Protein AF-A0A931L8A1-F1 (afdb_monomer_lite)

Sequence (71 aa):
MGNNWIIDVLDDLQVFARLNDLPSFAGQLEAARAAAIDDIAARRRAGQGATHPARDDAATFAANARARPGP

Secondary structure (DSSP, 8-state):
--TTHHHHHHHHHHHHHHHTT-HHHHHHHHHHHHHHHHHHHHHHHTTS-----SS-HHHHHHHHHHT----

pLDDT: mean 78.87, std 20.2, range [42.28, 98.5]

Structure (mmCIF, N/CA/C/O backbone):
data_AF-A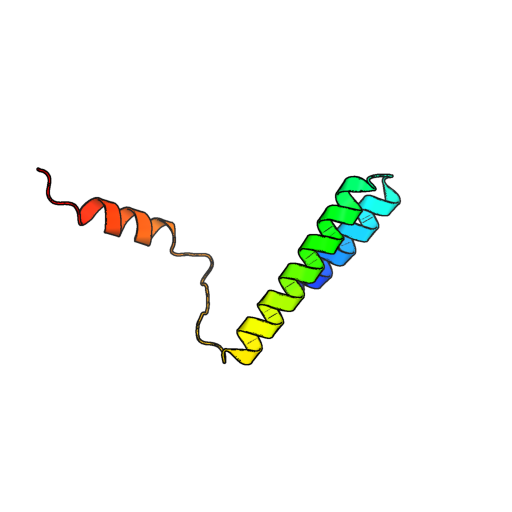0A931L8A1-F1
#
_entry.id   AF-A0A931L8A1-F1
#
loop_
_atom_site.group_PDB
_atom_site.id
_atom_site.type_symbol
_atom_site.label_atom_id
_atom_site.label_alt_id
_atom_site.label_comp_id
_atom_site.label_asym_id
_atom_site.label_entity_id
_atom_site.label_seq_id
_atom_site.pdbx_PDB_ins_code
_atom_site.Cartn_x
_atom_site.Cartn_y
_atom_site.Cartn_z
_atom_site.occupancy
_atom_site.B_iso_or_equiv
_atom_site.auth_seq_id
_atom_site.auth_comp_id
_atom_site.auth_asym_id
_atom_site.auth_atom_id
_atom_site.pdbx_PDB_model_num
ATOM 1 N N . MET A 1 1 ? 16.623 -11.294 -8.089 1.00 50.03 1 MET A N 1
ATOM 2 C CA . MET A 1 1 ? 15.491 -11.516 -7.166 1.00 50.03 1 MET A CA 1
ATOM 3 C C . MET A 1 1 ? 14.818 -10.169 -6.994 1.00 50.03 1 MET A C 1
ATOM 5 O O . MET A 1 1 ? 15.487 -9.230 -6.592 1.00 50.03 1 MET A O 1
ATOM 9 N N . GLY A 1 2 ? 13.615 -10.026 -7.555 1.00 58.25 2 GLY A N 1
ATOM 10 C CA . GLY A 1 2 ? 13.017 -8.724 -7.862 1.00 58.25 2 GLY A CA 1
ATOM 11 C C . GLY A 1 2 ? 12.503 -7.994 -6.627 1.00 58.25 2 GLY A C 1
ATOM 12 O O . GLY A 1 2 ? 12.300 -8.614 -5.589 1.00 58.25 2 GLY A O 1
ATOM 13 N N . ASN A 1 3 ? 12.243 -6.696 -6.781 1.00 64.44 3 ASN A N 1
ATOM 14 C CA . ASN A 1 3 ? 11.698 -5.763 -5.784 1.00 64.44 3 ASN A CA 1
ATOM 15 C C . ASN A 1 3 ? 10.317 -6.158 -5.205 1.00 64.44 3 ASN A C 1
ATOM 17 O O . ASN A 1 3 ? 9.599 -5.301 -4.717 1.00 64.44 3 ASN A O 1
ATOM 21 N N . ASN A 1 4 ? 9.917 -7.427 -5.271 1.00 81.00 4 ASN A N 1
ATOM 22 C CA . ASN A 1 4 ? 8.652 -7.942 -4.766 1.00 81.00 4 ASN A CA 1
ATOM 23 C C . ASN A 1 4 ? 8.628 -8.112 -3.241 1.00 81.00 4 ASN A C 1
ATOM 25 O O . ASN A 1 4 ? 7.538 -8.193 -2.696 1.00 81.00 4 ASN A O 1
ATOM 29 N N . TRP A 1 5 ? 9.780 -8.095 -2.558 1.00 92.31 5 TRP A N 1
ATOM 30 C CA . TRP A 1 5 ? 9.842 -8.229 -1.094 1.00 92.31 5 TRP A CA 1
ATOM 31 C C . TRP A 1 5 ? 8.995 -7.174 -0.364 1.00 92.31 5 TRP A C 1
ATOM 33 O O . TRP A 1 5 ? 8.455 -7.439 0.702 1.00 92.31 5 TRP A O 1
ATOM 43 N N . ILE A 1 6 ? 8.855 -5.976 -0.948 1.00 93.69 6 ILE A N 1
ATOM 44 C CA . ILE A 1 6 ? 8.055 -4.898 -0.363 1.00 93.69 6 ILE A CA 1
ATOM 45 C C . ILE A 1 6 ? 6.559 -5.225 -0.373 1.00 93.69 6 ILE A C 1
ATOM 47 O O . ILE A 1 6 ? 5.843 -4.787 0.516 1.00 93.69 6 ILE A O 1
ATOM 51 N N . ILE A 1 7 ? 6.085 -6.006 -1.350 1.00 94.75 7 ILE A N 1
ATOM 52 C CA . ILE A 1 7 ? 4.677 -6.409 -1.424 1.00 94.75 7 ILE A CA 1
ATOM 53 C C . ILE A 1 7 ? 4.357 -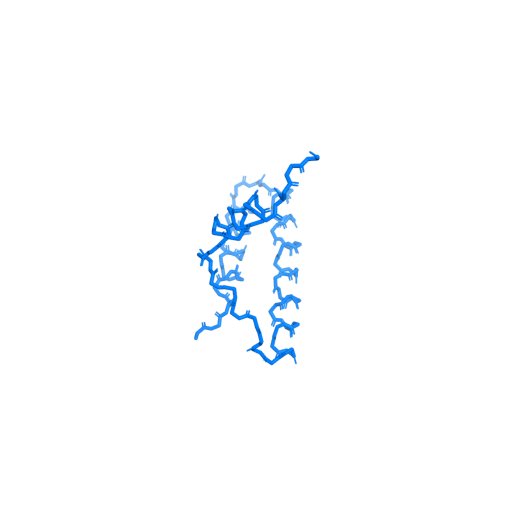7.372 -0.288 1.00 94.75 7 ILE A C 1
ATOM 55 O O . ILE A 1 7 ? 3.361 -7.172 0.399 1.00 94.75 7 ILE A O 1
ATOM 59 N N . ASP A 1 8 ? 5.243 -8.337 -0.045 1.00 94.50 8 ASP A N 1
ATOM 60 C CA . ASP A 1 8 ? 5.087 -9.305 1.041 1.00 94.50 8 ASP A CA 1
ATOM 61 C C . ASP A 1 8 ? 5.068 -8.592 2.407 1.00 94.50 8 ASP A C 1
ATOM 63 O O . ASP A 1 8 ? 4.170 -8.812 3.214 1.00 94.50 8 ASP A O 1
ATOM 67 N N . VAL A 1 9 ? 5.982 -7.636 2.632 1.00 96.62 9 VAL A N 1
ATOM 68 C CA . VAL A 1 9 ? 6.012 -6.834 3.872 1.00 96.62 9 VAL A CA 1
ATOM 69 C C . VAL A 1 9 ? 4.741 -5.997 4.051 1.00 96.62 9 VAL A C 1
ATOM 71 O O . VAL A 1 9 ? 4.239 -5.870 5.166 1.00 96.62 9 VAL A O 1
ATOM 74 N N . LEU A 1 10 ? 4.211 -5.405 2.978 1.00 97.06 10 LEU A N 1
ATOM 75 C CA . LEU A 1 10 ? 2.977 -4.618 3.056 1.00 97.06 10 LEU A CA 1
ATOM 76 C C . LEU A 1 10 ? 1.754 -5.498 3.349 1.00 97.06 10 LEU A C 1
ATOM 78 O O . LEU A 1 10 ? 0.880 -5.063 4.101 1.00 97.06 10 LEU A O 1
ATOM 82 N N . ASP A 1 11 ? 1.713 -6.722 2.818 1.00 96.19 11 ASP A N 1
ATOM 83 C CA . ASP A 1 11 ? 0.669 -7.701 3.136 1.00 96.19 11 ASP A CA 1
ATOM 84 C C . ASP A 1 11 ? 0.747 -8.131 4.614 1.00 96.19 11 ASP A C 1
ATOM 86 O O . ASP A 1 11 ? -0.266 -8.074 5.321 1.00 96.19 11 ASP A O 1
ATOM 90 N N . ASP A 1 12 ? 1.943 -8.435 5.128 1.00 97.88 12 ASP A N 1
ATOM 91 C CA . ASP A 1 12 ? 2.150 -8.782 6.543 1.00 97.88 12 ASP A CA 1
ATOM 92 C C . ASP A 1 12 ? 1.732 -7.640 7.484 1.00 97.88 12 ASP A C 1
ATOM 94 O O . ASP A 1 12 ? 1.017 -7.849 8.473 1.00 97.88 12 ASP A O 1
ATOM 98 N N . LEU A 1 13 ? 2.123 -6.403 7.162 1.00 98.25 13 LEU A N 1
ATOM 99 C CA . LEU A 1 13 ? 1.736 -5.225 7.938 1.00 98.25 13 LEU A CA 1
ATOM 100 C C . LEU A 1 13 ? 0.229 -4.970 7.879 1.00 98.25 13 LEU A C 1
ATOM 102 O O . LEU A 1 13 ? -0.350 -4.516 8.869 1.00 98.25 13 LEU A O 1
ATOM 106 N N . GLN A 1 14 ? -0.427 -5.260 6.752 1.00 97.69 14 GLN A N 1
ATOM 107 C CA . GLN A 1 14 ? -1.873 -5.090 6.635 1.00 97.69 14 GLN A CA 1
ATOM 108 C C . GLN A 1 14 ? -2.610 -6.094 7.525 1.00 97.69 14 GLN A C 1
ATOM 110 O O . GLN A 1 14 ? -3.571 -5.722 8.206 1.00 97.69 14 GLN A O 1
ATOM 115 N N . VAL A 1 15 ? -2.149 -7.348 7.559 1.00 97.75 15 VAL A N 1
ATOM 116 C CA . VAL A 1 15 ? -2.666 -8.373 8.478 1.00 97.75 15 VAL A CA 1
ATOM 117 C C . VAL A 1 15 ? -2.471 -7.925 9.924 1.00 97.75 15 VAL A C 1
ATOM 119 O O . VAL A 1 15 ? -3.436 -7.920 10.690 1.00 97.75 15 VAL A O 1
ATOM 122 N N . PHE A 1 16 ? -1.270 -7.464 10.283 1.00 98.31 16 PHE A N 1
ATOM 123 C CA . PHE A 1 16 ? -0.996 -6.919 11.613 1.00 98.31 16 PHE A CA 1
ATOM 124 C C . PHE A 1 16 ? -1.948 -5.766 11.966 1.00 98.31 16 PHE A C 1
ATOM 126 O O . PHE A 1 16 ? -2.557 -5.780 13.033 1.00 98.31 16 PHE A O 1
ATOM 133 N N . ALA A 1 17 ? -2.132 -4.795 11.071 1.00 98.44 17 ALA A N 1
ATOM 134 C CA . ALA A 1 17 ? -3.006 -3.650 11.309 1.00 98.44 17 ALA A CA 1
ATOM 135 C C . ALA A 1 17 ? -4.467 -4.073 11.538 1.00 98.44 17 ALA A C 1
ATOM 137 O O . ALA A 1 17 ? -5.125 -3.543 12.431 1.00 98.44 17 ALA A O 1
ATOM 138 N N . ARG A 1 18 ? -4.965 -5.055 10.775 1.00 97.38 18 ARG A N 1
ATOM 139 C CA . ARG A 1 18 ? -6.320 -5.604 10.953 1.00 97.38 18 ARG A CA 1
ATOM 140 C C . ARG A 1 18 ? -6.481 -6.340 12.281 1.00 97.38 18 ARG A C 1
ATOM 142 O O . ARG A 1 18 ? -7.497 -6.164 12.936 1.00 97.38 18 ARG A O 1
ATOM 149 N N . LEU A 1 19 ? -5.484 -7.127 12.685 1.00 98.44 19 LEU A N 1
ATOM 150 C CA . LEU A 1 19 ? -5.506 -7.863 13.955 1.00 98.44 19 LEU A CA 1
ATOM 151 C C . LEU A 1 19 ? -5.421 -6.954 15.189 1.00 98.44 19 LEU A C 1
ATOM 153 O O . LEU A 1 19 ? -5.766 -7.392 16.280 1.00 98.44 19 LEU A O 1
ATOM 157 N N . ASN A 1 20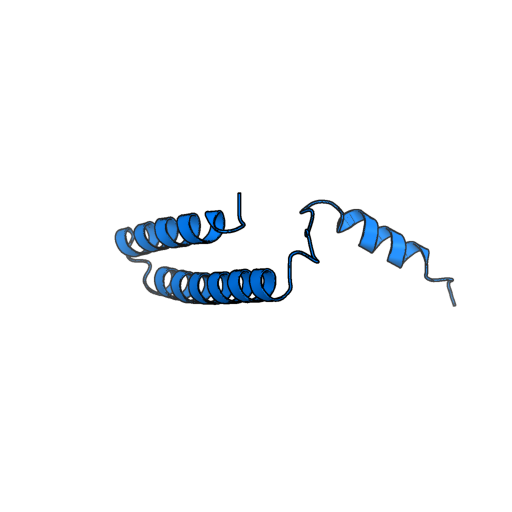 ? -4.958 -5.714 15.024 1.00 98.25 20 ASN A N 1
ATOM 158 C CA . ASN A 1 20 ? -4.801 -4.742 16.107 1.00 98.25 20 ASN A CA 1
ATOM 159 C C . ASN A 1 20 ? -5.814 -3.584 16.026 1.00 98.25 20 ASN A C 1
ATOM 161 O O . ASN A 1 20 ? -5.576 -2.534 16.618 1.00 98.25 20 ASN A O 1
ATOM 165 N N . ASP A 1 21 ? -6.914 -3.747 15.280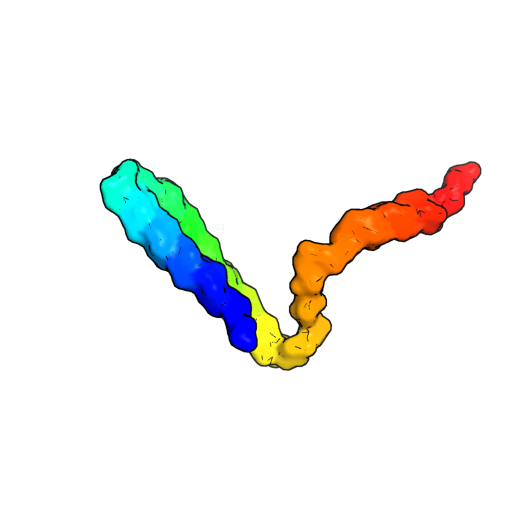 1.00 98.25 21 ASP A N 1
ATOM 166 C CA . ASP A 1 21 ? -7.969 -2.733 15.122 1.00 98.25 21 ASP A CA 1
ATOM 167 C C . ASP A 1 21 ? -7.445 -1.355 14.669 1.00 98.25 21 ASP A C 1
ATOM 169 O O . ASP A 1 21 ? -7.884 -0.299 15.130 1.00 98.25 21 ASP A O 1
ATOM 173 N N . LEU A 1 22 ? -6.509 -1.351 13.712 1.00 98.50 22 LEU A N 1
ATOM 174 C CA . LEU A 1 22 ? -5.945 -0.145 13.092 1.00 98.50 22 LEU A CA 1
ATOM 175 C C . LEU A 1 22 ? -6.464 0.038 11.647 1.00 98.50 22 LEU A C 1
ATOM 177 O O . LEU A 1 22 ? -5.681 -0.040 10.693 1.00 98.50 22 LEU A O 1
ATOM 181 N N . PRO A 1 23 ? -7.769 0.304 11.428 1.00 96.12 23 PRO A N 1
ATOM 182 C CA . PRO A 1 23 ? -8.378 0.294 10.095 1.00 96.12 23 PRO A CA 1
ATOM 183 C C . PRO A 1 23 ? -7.818 1.383 9.172 1.00 96.12 23 PRO A C 1
ATOM 185 O O . PRO A 1 23 ? -7.560 1.127 7.997 1.00 96.12 23 PRO A O 1
ATOM 188 N N . SER A 1 24 ? -7.552 2.580 9.703 1.00 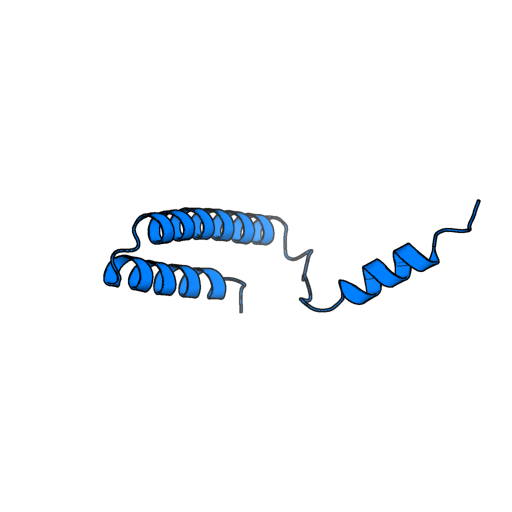98.12 24 SER A N 1
ATOM 189 C CA . SER A 1 24 ? -6.946 3.668 8.928 1.00 98.12 24 SER A CA 1
ATOM 190 C C . SER A 1 24 ? -5.536 3.317 8.452 1.00 98.12 24 SER A C 1
ATOM 192 O O . SER A 1 24 ? -5.146 3.705 7.354 1.00 98.12 24 SER A O 1
ATOM 194 N N . PHE A 1 25 ? -4.774 2.569 9.257 1.00 98.00 25 PHE A N 1
ATOM 195 C CA . PHE A 1 25 ? -3.435 2.128 8.879 1.00 98.00 25 PHE A CA 1
ATOM 196 C C . PHE A 1 25 ? -3.496 0.999 7.844 1.00 98.00 25 PHE A C 1
ATOM 198 O O . PHE A 1 25 ? -2.793 1.060 6.839 1.00 98.00 25 PHE A O 1
ATOM 205 N N . ALA A 1 26 ? -4.408 0.036 8.010 1.00 98.19 26 ALA A N 1
ATOM 206 C CA . ALA A 1 26 ? -4.648 -1.014 7.019 1.00 98.19 26 ALA A CA 1
ATOM 207 C C . ALA A 1 26 ? -5.038 -0.446 5.638 1.00 98.19 26 ALA A C 1
ATOM 209 O O . ALA A 1 26 ? -4.573 -0.955 4.617 1.00 98.19 26 ALA A O 1
ATOM 210 N N . GLY A 1 27 ? -5.839 0.627 5.607 1.00 97.88 27 GLY A N 1
ATOM 211 C CA . GLY A 1 27 ? -6.188 1.336 4.370 1.00 97.88 27 GLY A CA 1
ATOM 212 C C . GLY A 1 27 ? -5.001 2.072 3.733 1.00 97.88 27 GLY A C 1
ATOM 213 O O . GLY A 1 27 ? -4.832 2.038 2.516 1.00 97.88 27 GLY A O 1
ATOM 214 N N . GLN A 1 28 ? -4.125 2.687 4.536 1.00 98.38 28 GLN A N 1
ATOM 215 C CA . GLN A 1 28 ? -2.888 3.297 4.023 1.00 98.38 28 GLN A CA 1
ATOM 216 C C . GLN A 1 28 ? -1.940 2.250 3.423 1.00 98.38 28 GLN A C 1
ATOM 218 O O . GLN A 1 28 ? -1.342 2.491 2.375 1.00 98.38 28 GLN A O 1
ATOM 223 N N . LEU A 1 29 ? -1.831 1.078 4.055 1.00 98.31 29 LEU A N 1
ATOM 224 C CA . LEU A 1 29 ? -1.017 -0.034 3.560 1.00 98.31 29 LEU A CA 1
ATOM 225 C C . LEU A 1 29 ? -1.559 -0.603 2.244 1.00 98.31 29 LEU A C 1
ATOM 227 O O . LEU A 1 29 ? -0.777 -0.926 1.353 1.00 98.31 29 LEU A O 1
ATOM 231 N N . GLU A 1 30 ? -2.883 -0.650 2.077 1.00 97.50 30 GLU A N 1
ATOM 232 C CA . GLU A 1 30 ? -3.516 -1.038 0.811 1.00 97.50 30 GLU A CA 1
ATOM 233 C C . GLU A 1 30 ? -3.148 -0.078 -0.329 1.00 97.50 30 GLU A C 1
ATOM 235 O O . GLU A 1 30 ? -2.724 -0.513 -1.403 1.00 97.50 30 GLU A O 1
ATOM 240 N N . ALA A 1 31 ? -3.230 1.231 -0.075 1.00 97.75 31 ALA A N 1
ATOM 241 C CA . ALA A 1 31 ? -2.831 2.248 -1.044 1.00 97.75 31 ALA A CA 1
ATOM 242 C C . ALA A 1 31 ? -1.329 2.164 -1.382 1.00 97.75 31 ALA A C 1
ATOM 244 O O . ALA A 1 31 ? -0.950 2.226 -2.554 1.00 97.75 31 ALA A O 1
ATOM 245 N N . ALA A 1 32 ? -0.473 1.966 -0.374 1.00 96.81 32 ALA A N 1
ATOM 246 C CA . ALA A 1 32 ? 0.967 1.798 -0.566 1.00 96.81 32 ALA A CA 1
ATOM 247 C C . ALA A 1 32 ? 1.294 0.552 -1.405 1.00 96.81 32 ALA A C 1
ATOM 249 O O . ALA A 1 32 ? 2.153 0.603 -2.288 1.00 96.81 32 ALA A O 1
ATOM 250 N N . ARG A 1 33 ? 0.575 -0.552 -1.178 1.00 96.69 33 ARG A N 1
ATOM 251 C CA . ARG A 1 33 ? 0.721 -1.794 -1.944 1.00 96.69 33 ARG A CA 1
ATOM 252 C C . ARG A 1 33 ? 0.361 -1.597 -3.412 1.00 96.69 33 ARG A C 1
ATOM 254 O O . ARG A 1 33 ? 1.115 -2.040 -4.276 1.00 96.69 33 ARG A O 1
ATOM 261 N N . ALA A 1 34 ? -0.746 -0.911 -3.700 1.00 96.31 34 ALA A N 1
ATOM 262 C CA . ALA A 1 34 ? -1.140 -0.591 -5.072 1.00 96.31 34 ALA A CA 1
ATOM 263 C C . ALA A 1 34 ? -0.062 0.242 -5.788 1.00 96.31 34 ALA A C 1
ATOM 265 O O . ALA A 1 34 ? 0.391 -0.135 -6.869 1.00 96.31 34 ALA A O 1
ATOM 266 N N . ALA A 1 35 ? 0.434 1.301 -5.140 1.00 95.69 35 ALA A N 1
ATOM 267 C CA . ALA A 1 35 ? 1.496 2.141 -5.695 1.00 95.69 35 ALA A CA 1
ATOM 268 C C . ALA A 1 35 ? 2.804 1.363 -5.945 1.00 95.69 35 ALA A C 1
ATOM 270 O O . ALA A 1 35 ? 3.455 1.553 -6.973 1.00 95.69 35 ALA A O 1
ATOM 271 N N . ALA A 1 36 ? 3.183 0.457 -5.038 1.00 93.38 36 ALA A N 1
ATOM 272 C CA . ALA A 1 36 ? 4.368 -0.381 -5.202 1.00 93.38 36 ALA A CA 1
ATOM 273 C C . ALA A 1 36 ? 4.231 -1.362 -6.381 1.00 93.38 36 ALA A C 1
ATOM 275 O O . ALA A 1 36 ? 5.188 -1.552 -7.133 1.00 93.38 36 ALA A O 1
ATOM 276 N N . ILE A 1 37 ? 3.049 -1.959 -6.581 1.00 93.31 37 ILE A N 1
ATOM 277 C CA . ILE A 1 37 ? 2.772 -2.824 -7.740 1.00 93.31 37 ILE A CA 1
ATOM 278 C C . ILE A 1 37 ? 2.914 -2.031 -9.041 1.00 93.31 37 ILE A C 1
ATOM 280 O O . ILE A 1 37 ? 3.593 -2.497 -9.963 1.00 93.31 37 ILE A O 1
ATOM 284 N N . ASP A 1 38 ? 2.331 -0.833 -9.097 1.00 94.25 38 ASP A N 1
ATOM 285 C CA . ASP A 1 38 ? 2.404 0.042 -10.268 1.00 94.25 38 ASP A CA 1
ATOM 286 C C . ASP A 1 38 ? 3.847 0.446 -10.590 1.00 94.25 38 ASP A C 1
ATOM 288 O O . ASP A 1 38 ? 4.266 0.354 -11.749 1.00 94.25 38 ASP A O 1
ATOM 292 N N . ASP A 1 39 ? 4.639 0.814 -9.578 1.00 91.25 39 ASP A N 1
ATOM 293 C CA . ASP A 1 39 ? 6.054 1.165 -9.742 1.00 91.25 39 ASP A CA 1
ATOM 294 C C . ASP A 1 39 ? 6.888 -0.038 -10.214 1.00 91.25 39 ASP A C 1
ATOM 296 O O . ASP A 1 39 ? 7.653 0.060 -11.176 1.00 91.25 39 ASP A O 1
ATOM 300 N N . ILE A 1 40 ? 6.700 -1.222 -9.621 1.00 88.56 40 ILE A N 1
ATOM 301 C CA . ILE A 1 40 ? 7.384 -2.450 -10.060 1.00 88.56 40 ILE A CA 1
ATOM 302 C C . ILE A 1 40 ? 7.016 -2.780 -11.512 1.00 88.56 40 ILE A C 1
ATOM 304 O O . ILE A 1 40 ? 7.896 -3.122 -12.312 1.00 88.56 40 ILE A O 1
ATOM 308 N N . ALA A 1 41 ? 5.739 -2.668 -11.880 1.00 89.25 41 ALA A N 1
ATOM 309 C CA . ALA A 1 41 ? 5.275 -2.899 -13.244 1.00 89.25 41 ALA A CA 1
ATOM 310 C C . ALA A 1 41 ? 5.840 -1.858 -14.224 1.00 89.25 41 ALA A C 1
ATOM 312 O O . ALA A 1 41 ? 6.245 -2.214 -15.335 1.00 89.25 41 ALA A O 1
ATOM 313 N N . ALA A 1 42 ? 5.909 -0.585 -13.831 1.00 89.25 42 ALA A N 1
ATOM 314 C CA . ALA A 1 42 ? 6.529 0.479 -14.616 1.00 89.25 42 ALA A CA 1
ATOM 315 C C . ALA A 1 42 ? 8.031 0.226 -14.822 1.00 89.25 42 ALA A C 1
ATOM 317 O O . ALA A 1 42 ? 8.498 0.264 -15.959 1.00 89.25 42 ALA A O 1
ATOM 318 N N . ARG A 1 43 ? 8.774 -0.141 -13.771 1.00 85.50 43 ARG A N 1
ATOM 319 C CA . ARG A 1 43 ? 10.209 -0.478 -13.849 1.00 85.50 43 ARG A CA 1
ATOM 320 C C . ARG A 1 43 ? 10.492 -1.710 -14.706 1.00 85.50 43 ARG A C 1
ATOM 322 O O . ARG A 1 43 ? 11.497 -1.744 -15.415 1.00 85.50 43 ARG A O 1
ATOM 329 N N . ARG A 1 44 ? 9.617 -2.722 -14.662 1.00 86.00 44 ARG A N 1
ATOM 330 C CA . ARG A 1 44 ? 9.707 -3.900 -15.542 1.00 86.00 44 ARG A CA 1
ATOM 331 C C . ARG A 1 44 ? 9.500 -3.513 -17.005 1.00 86.00 44 ARG A C 1
ATOM 333 O O . ARG A 1 44 ? 10.279 -3.945 -17.848 1.00 86.00 44 ARG A O 1
ATOM 340 N N . ARG A 1 45 ? 8.501 -2.669 -17.296 1.00 84.44 45 ARG A N 1
ATOM 341 C CA . ARG A 1 45 ? 8.248 -2.135 -18.649 1.00 84.44 45 ARG A CA 1
ATOM 342 C C . ARG A 1 45 ? 9.387 -1.249 -19.152 1.00 84.44 45 ARG A C 1
ATOM 344 O O . ARG A 1 45 ? 9.739 -1.332 -20.320 1.00 84.44 45 ARG A O 1
ATOM 351 N N . ALA A 1 46 ? 9.978 -0.448 -18.270 1.00 81.69 46 ALA A N 1
ATOM 352 C CA . ALA A 1 46 ? 11.100 0.431 -18.585 1.00 81.69 46 ALA A CA 1
ATOM 353 C C . ALA A 1 46 ? 12.441 -0.309 -18.766 1.00 81.69 46 ALA A C 1
ATOM 355 O O . ALA A 1 46 ? 13.447 0.342 -19.022 1.00 81.69 46 ALA A O 1
ATOM 356 N N . GLY A 1 47 ? 12.474 -1.644 -18.637 1.00 63.16 47 GLY A N 1
ATOM 357 C CA . GLY A 1 47 ? 13.649 -2.459 -18.940 1.00 63.16 47 GLY A CA 1
ATOM 358 C C . GLY A 1 47 ? 14.876 -2.094 -18.105 1.00 63.16 47 GLY A C 1
ATOM 359 O O . GLY A 1 47 ? 15.831 -1.564 -18.647 1.00 63.16 47 GLY A O 1
ATOM 360 N N . GLN A 1 48 ? 14.854 -2.371 -16.793 1.00 62.31 48 GLN A N 1
ATOM 361 C CA . GLN A 1 48 ? 16.039 -2.375 -15.906 1.00 62.31 48 GLN A CA 1
ATOM 362 C C . GLN A 1 48 ? 17.078 -1.257 -16.180 1.00 62.31 48 GLN A C 1
ATOM 364 O O . GLN A 1 48 ? 18.269 -1.523 -16.283 1.00 62.31 48 GLN A O 1
ATOM 369 N N . GLY A 1 49 ? 16.638 0.001 -16.290 1.00 48.25 49 GLY A N 1
ATOM 370 C CA . GLY A 1 49 ? 17.526 1.161 -16.477 1.00 48.25 49 GLY A CA 1
ATOM 371 C C . GLY A 1 49 ? 17.842 1.954 -15.205 1.00 48.25 49 GLY A C 1
ATOM 372 O O . GLY A 1 49 ? 18.622 2.896 -15.249 1.00 48.25 49 GLY A O 1
ATOM 373 N N . ALA A 1 50 ? 17.250 1.603 -14.062 1.00 49.59 50 ALA A N 1
ATOM 374 C CA . ALA A 1 50 ? 17.498 2.294 -12.801 1.00 49.59 50 ALA A CA 1
ATOM 375 C C . ALA A 1 50 ? 17.533 1.291 -11.645 1.00 49.59 50 ALA A C 1
ATOM 377 O O . ALA A 1 50 ? 16.587 1.149 -10.866 1.00 49.59 50 ALA A O 1
ATOM 378 N N . THR A 1 51 ? 18.654 0.577 -11.530 1.00 46.56 51 THR A N 1
ATOM 379 C CA . THR A 1 51 ? 19.187 0.233 -10.210 1.00 46.56 51 THR A CA 1
ATOM 380 C C . THR A 1 51 ? 19.242 1.528 -9.412 1.00 46.56 51 THR A C 1
ATOM 382 O O . THR A 1 51 ? 20.050 2.399 -9.708 1.00 46.56 51 THR A O 1
ATOM 385 N N . HIS A 1 52 ? 18.351 1.678 -8.439 1.00 48.31 52 HIS A N 1
ATOM 386 C CA . HIS A 1 52 ? 18.583 2.587 -7.332 1.00 48.31 52 HIS A CA 1
ATOM 387 C C . HIS A 1 52 ? 19.452 1.795 -6.349 1.00 48.31 52 HIS A C 1
ATOM 389 O O . HIS A 1 52 ? 18.908 0.930 -5.652 1.00 48.31 52 HIS A O 1
ATOM 395 N N . PRO A 1 53 ? 20.790 1.958 -6.325 1.00 42.28 53 PRO A N 1
ATOM 396 C CA . PRO A 1 53 ? 21.523 1.528 -5.154 1.00 42.28 53 PRO A CA 1
ATOM 397 C C . PRO A 1 53 ? 21.019 2.416 -4.018 1.00 42.28 53 PRO A C 1
ATOM 399 O O . PRO A 1 53 ? 21.125 3.634 -4.082 1.00 42.28 53 PRO A O 1
ATOM 402 N N . ALA A 1 54 ? 20.452 1.816 -2.975 1.00 48.59 54 ALA A N 1
ATOM 403 C CA . ALA A 1 54 ? 20.066 2.503 -1.740 1.00 48.59 54 ALA A CA 1
ATOM 404 C C . ALA A 1 54 ? 21.295 2.986 -0.926 1.00 48.59 54 ALA A C 1
ATOM 406 O O . ALA A 1 54 ? 21.337 2.892 0.298 1.00 48.59 54 ALA A O 1
ATOM 407 N N . ARG A 1 55 ? 22.339 3.446 -1.614 1.00 47.53 55 ARG A N 1
ATOM 408 C CA . ARG A 1 55 ? 23.584 4.024 -1.117 1.00 47.53 55 ARG A CA 1
ATOM 409 C C . ARG A 1 55 ? 24.119 4.875 -2.260 1.00 47.53 55 ARG A C 1
ATOM 411 O O . ARG A 1 55 ? 24.646 4.286 -3.187 1.00 47.53 55 ARG A O 1
ATOM 418 N N . ASP A 1 56 ? 23.879 6.185 -2.216 1.00 45.28 56 ASP A N 1
ATOM 419 C CA . ASP A 1 56 ? 24.734 7.254 -2.782 1.00 45.28 56 ASP A CA 1
ATOM 420 C C . ASP A 1 56 ? 24.092 8.658 -2.667 1.00 45.28 56 ASP A C 1
ATOM 422 O O . ASP A 1 56 ? 24.733 9.659 -2.981 1.00 45.28 56 ASP A O 1
ATOM 426 N N . ASP A 1 57 ? 22.882 8.782 -2.108 1.00 52.72 57 ASP A N 1
ATOM 427 C CA . ASP A 1 57 ? 22.191 10.076 -1.936 1.00 52.72 57 ASP A CA 1
ATOM 428 C C . ASP A 1 57 ? 22.997 11.109 -1.114 1.00 52.72 57 ASP A C 1
ATOM 430 O O . ASP A 1 57 ? 22.929 12.316 -1.361 1.00 52.72 57 ASP A O 1
ATOM 434 N N . ALA A 1 58 ? 23.832 10.647 -0.175 1.00 56.03 58 ALA A N 1
ATOM 435 C CA . ALA A 1 58 ? 24.717 11.513 0.607 1.00 56.03 58 ALA A CA 1
ATOM 436 C C . ALA A 1 58 ? 25.853 12.130 -0.237 1.00 56.03 58 ALA A C 1
ATOM 438 O O . ALA A 1 58 ? 26.257 13.271 0.003 1.00 56.03 58 ALA A O 1
ATOM 439 N N . ALA A 1 59 ? 26.353 11.409 -1.245 1.00 55.81 59 ALA A N 1
ATOM 440 C CA . ALA A 1 59 ? 27.419 11.891 -2.120 1.00 55.81 59 ALA A CA 1
ATOM 441 C C . ALA A 1 59 ? 26.885 12.890 -3.157 1.00 55.81 59 ALA A C 1
ATOM 443 O O . ALA A 1 59 ? 27.536 13.899 -3.441 1.00 55.81 59 ALA A O 1
ATOM 444 N N . THR A 1 60 ? 25.672 12.666 -3.671 1.00 55.16 60 THR A N 1
ATOM 445 C CA . THR A 1 60 ? 25.031 13.557 -4.651 1.00 55.16 60 THR A CA 1
ATOM 446 C C . THR A 1 60 ? 24.694 14.926 -4.054 1.00 55.16 60 THR A C 1
ATOM 448 O O . THR A 1 60 ? 24.896 15.951 -4.711 1.00 55.16 60 THR A O 1
ATOM 451 N N . PHE A 1 61 ? 24.260 14.982 -2.789 1.00 54.06 61 PHE A N 1
ATOM 452 C CA . PHE A 1 61 ? 24.010 16.260 -2.113 1.00 54.06 61 PHE A CA 1
ATOM 453 C C . PHE A 1 61 ? 25.310 17.046 -1.864 1.00 54.06 61 PHE A C 1
ATOM 455 O O . PHE A 1 61 ? 25.371 18.251 -2.120 1.00 54.06 61 PHE A O 1
ATOM 462 N N . ALA A 1 62 ? 26.383 16.364 -1.444 1.00 60.06 62 ALA A N 1
ATOM 463 C CA . ALA A 1 62 ? 27.696 16.978 -1.230 1.00 60.06 62 ALA A CA 1
ATOM 464 C C . ALA A 1 62 ? 28.340 17.486 -2.536 1.00 60.06 62 ALA A C 1
ATOM 466 O O . ALA A 1 62 ? 28.963 18.550 -2.550 1.00 60.06 62 ALA A O 1
ATOM 467 N N . ALA A 1 63 ? 28.154 16.766 -3.647 1.00 60.12 63 ALA A N 1
ATOM 468 C CA . ALA A 1 63 ? 28.635 17.186 -4.962 1.00 60.12 63 ALA A CA 1
ATOM 469 C C . ALA A 1 63 ? 27.923 18.459 -5.457 1.00 60.12 63 ALA A C 1
ATOM 471 O O . ALA A 1 63 ? 28.583 19.399 -5.904 1.00 60.12 63 ALA A O 1
ATOM 472 N N . ASN A 1 64 ? 26.598 18.539 -5.291 1.00 56.53 64 ASN A N 1
ATOM 473 C CA . ASN A 1 64 ? 25.822 19.723 -5.670 1.00 56.53 64 ASN A CA 1
ATOM 474 C C . ASN A 1 64 ? 26.117 20.942 -4.780 1.00 56.53 64 ASN A C 1
ATOM 476 O O . ASN A 1 64 ? 26.100 22.073 -5.266 1.00 56.53 64 ASN A O 1
ATOM 480 N N . ALA A 1 65 ? 26.449 20.734 -3.501 1.00 59.19 65 ALA A N 1
ATOM 481 C CA . ALA A 1 65 ? 26.866 21.811 -2.601 1.00 59.19 65 ALA A CA 1
ATOM 482 C C . ALA A 1 65 ? 28.233 22.412 -2.985 1.00 59.19 65 ALA A C 1
ATOM 484 O O . ALA A 1 65 ? 28.448 23.610 -2.814 1.00 59.19 65 ALA A O 1
ATOM 485 N N . ARG A 1 66 ? 29.143 21.602 -3.544 1.00 60.28 66 ARG A N 1
ATOM 486 C CA . ARG A 1 66 ? 30.489 22.034 -3.958 1.00 60.28 66 ARG A CA 1
ATOM 487 C C . ARG A 1 66 ? 30.522 22.719 -5.331 1.00 60.28 66 ARG A C 1
ATOM 489 O O . ARG A 1 66 ? 31.475 23.430 -5.628 1.00 60.28 66 ARG A O 1
ATOM 496 N N . ALA A 1 67 ? 29.492 22.516 -6.152 1.00 59.47 67 ALA A N 1
ATOM 497 C CA . ALA A 1 67 ? 29.389 23.049 -7.511 1.00 59.47 67 ALA A CA 1
ATOM 498 C C . ALA A 1 67 ? 28.813 24.477 -7.600 1.00 59.47 67 ALA A C 1
ATOM 500 O O . ALA A 1 67 ? 28.686 25.008 -8.701 1.00 59.47 67 ALA A O 1
ATOM 501 N N . ARG A 1 68 ? 28.467 25.119 -6.476 1.00 53.53 68 ARG A N 1
ATOM 502 C CA . ARG A 1 68 ? 28.051 26.530 -6.462 1.00 53.53 68 ARG A CA 1
ATOM 503 C C . ARG A 1 68 ? 29.283 27.420 -6.240 1.00 53.53 68 ARG A C 1
ATOM 505 O O . ARG A 1 68 ? 29.737 27.502 -5.099 1.00 53.53 68 ARG A O 1
ATOM 512 N N . PRO A 1 69 ? 29.839 28.095 -7.264 1.00 52.72 69 PRO A N 1
ATOM 513 C CA . PRO A 1 69 ? 30.703 29.234 -6.997 1.00 52.72 69 PRO A CA 1
ATOM 514 C C . PRO A 1 69 ? 29.854 30.326 -6.328 1.00 52.72 69 PRO A C 1
ATOM 516 O O . PRO A 1 69 ? 28.708 30.558 -6.724 1.00 52.72 69 PRO A O 1
ATOM 519 N N . GLY A 1 70 ? 30.390 30.913 -5.255 1.00 65.06 70 GLY A N 1
ATOM 520 C CA . GLY A 1 70 ? 29.764 32.022 -4.533 1.00 65.06 70 GLY A CA 1
ATOM 521 C C . GLY A 1 70 ? 29.536 33.246 -5.433 1.00 65.06 70 GLY A C 1
ATOM 522 O O . GLY A 1 70 ? 30.131 33.305 -6.510 1.00 65.06 70 GLY A O 1
ATOM 523 N N . PRO A 1 71 ? 28.648 34.167 -5.013 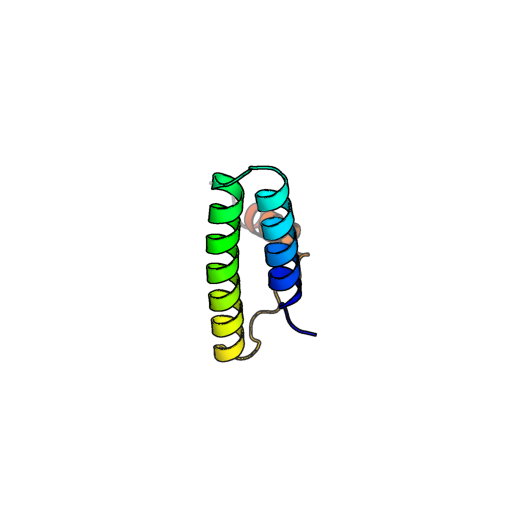1.00 56.81 71 PRO A N 1
ATOM 524 C CA . PRO A 1 71 ? 28.247 35.336 -5.798 1.00 56.81 71 PRO A CA 1
ATOM 525 C C . PRO A 1 71 ? 29.419 36.247 -6.176 1.00 56.81 71 PRO A C 1
ATOM 527 O O . PRO A 1 71 ? 30.382 36.339 -5.378 1.00 56.81 71 PRO A O 1
#

Foldseek 3Di:
DAPCVLLVVLVVVLVVCVVVVNVVVNVVSVVVNVVSVVVSVVCVVVPPPDPPPPPDPVVVVVVVVVPDDDD

Radius of gyration: 18.15 Å; chains: 1; bounding box: 39×47×35 Å